Protein AF-A0A842LX20-F1 (afdb_monomer)

Structure (mmCIF, N/CA/C/O backbone):
data_AF-A0A842LX20-F1
#
_entry.id   AF-A0A842LX20-F1
#
loop_
_atom_site.group_PDB
_atom_site.id
_atom_site.type_symbol
_atom_site.label_atom_id
_atom_site.label_alt_id
_atom_site.label_comp_id
_atom_site.label_asym_id
_atom_site.label_entity_id
_atom_site.label_seq_id
_atom_site.pdbx_PDB_ins_code
_atom_site.Cartn_x
_atom_site.Cartn_y
_atom_site.Cartn_z
_atom_site.occupancy
_atom_site.B_iso_or_equiv
_atom_site.auth_seq_id
_atom_site.auth_comp_id
_atom_site.auth_asym_id
_atom_site.auth_atom_id
_atom_site.pdbx_PDB_model_num
ATOM 1 N N . MET A 1 1 ? -0.558 -21.850 -6.732 1.00 38.97 1 MET A N 1
ATOM 2 C CA . MET A 1 1 ? 0.593 -21.270 -7.454 1.00 38.97 1 MET A CA 1
ATOM 3 C C . MET A 1 1 ? 1.157 -20.150 -6.587 1.00 38.97 1 MET A C 1
ATOM 5 O O . MET A 1 1 ? 0.454 -19.175 -6.383 1.00 38.97 1 MET A O 1
ATOM 9 N N . LYS A 1 2 ? 2.328 -20.317 -5.955 1.00 44.47 2 LYS A N 1
ATOM 10 C CA . LYS A 1 2 ? 2.930 -19.243 -5.141 1.00 44.47 2 LYS A CA 1
ATOM 11 C C . LYS A 1 2 ? 3.676 -18.304 -6.092 1.00 44.47 2 LYS A C 1
ATOM 13 O O . LYS A 1 2 ? 4.738 -18.677 -6.586 1.00 44.47 2 LY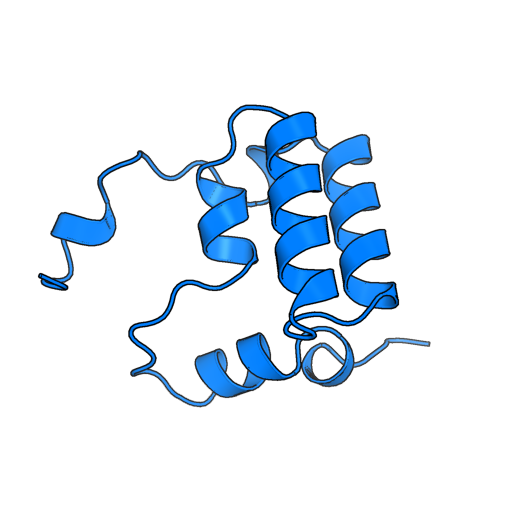S A O 1
ATOM 18 N N . MET A 1 3 ? 3.100 -17.143 -6.405 1.00 54.59 3 MET A N 1
ATOM 19 C CA . MET A 1 3 ? 3.830 -16.086 -7.109 1.00 54.59 3 MET A CA 1
ATOM 20 C C . MET A 1 3 ? 5.058 -15.713 -6.268 1.00 54.59 3 MET A C 1
ATOM 22 O O . MET A 1 3 ? 4.957 -15.554 -5.053 1.00 54.59 3 MET A O 1
ATOM 26 N N . SER A 1 4 ? 6.235 -15.651 -6.892 1.00 71.75 4 SER A N 1
ATOM 27 C CA . SER A 1 4 ? 7.456 -15.252 -6.187 1.00 71.75 4 SER A CA 1
ATOM 28 C C . SER A 1 4 ? 7.375 -13.762 -5.868 1.00 71.75 4 SER A C 1
ATOM 30 O O . SER A 1 4 ? 7.051 -12.972 -6.751 1.00 71.75 4 SER A O 1
ATOM 32 N N . PHE A 1 5 ? 7.707 -13.378 -4.635 1.00 68.31 5 PHE A N 1
ATOM 33 C CA . PHE A 1 5 ? 7.753 -11.983 -4.184 1.00 68.31 5 PHE A CA 1
ATOM 34 C C . PHE A 1 5 ? 8.564 -11.084 -5.137 1.00 68.31 5 PHE A C 1
ATOM 36 O O . PHE A 1 5 ? 8.152 -9.970 -5.436 1.00 68.31 5 PHE A O 1
ATOM 43 N N . LYS A 1 6 ? 9.633 -11.632 -5.735 1.00 72.88 6 LYS A N 1
ATOM 44 C CA . LYS A 1 6 ? 10.449 -10.984 -6.775 1.00 72.88 6 LYS A CA 1
ATOM 45 C C . LYS A 1 6 ? 9.667 -10.576 -8.029 1.00 72.88 6 LYS A C 1
ATOM 47 O O . LYS A 1 6 ? 10.051 -9.630 -8.702 1.00 72.88 6 LYS A O 1
ATOM 52 N N . LYS A 1 7 ? 8.614 -11.315 -8.385 1.00 76.06 7 LYS A N 1
ATOM 53 C CA . LYS A 1 7 ? 7.772 -11.008 -9.552 1.00 76.06 7 LYS A CA 1
ATOM 54 C C . LYS A 1 7 ? 6.725 -9.944 -9.245 1.00 76.06 7 LYS A C 1
ATOM 56 O O . LYS A 1 7 ? 6.393 -9.173 -10.130 1.00 76.06 7 LYS A O 1
ATOM 61 N N . LEU A 1 8 ? 6.211 -9.933 -8.018 1.00 78.38 8 LEU A N 1
ATOM 62 C CA . LEU A 1 8 ? 5.166 -9.001 -7.596 1.00 78.38 8 LEU A CA 1
ATOM 63 C C . LEU A 1 8 ? 5.740 -7.615 -7.302 1.00 78.38 8 LEU A C 1
ATOM 65 O O . LEU A 1 8 ? 5.175 -6.611 -7.729 1.00 78.38 8 LEU A O 1
ATOM 69 N N . PHE A 1 9 ? 6.887 -7.588 -6.623 1.00 78.38 9 PHE A N 1
ATOM 70 C CA . PHE A 1 9 ? 7.562 -6.370 -6.199 1.00 78.38 9 PHE A CA 1
ATOM 71 C C . PHE A 1 9 ? 9.018 -6.375 -6.688 1.00 78.38 9 PHE A C 1
ATOM 73 O O . PHE A 1 9 ? 9.943 -6.589 -5.900 1.00 78.38 9 PHE A O 1
ATOM 80 N N . PRO A 1 10 ? 9.251 -6.210 -8.001 1.00 71.44 10 PRO A N 1
ATOM 81 C CA . PRO A 1 10 ? 10.582 -6.342 -8.587 1.00 71.44 10 PRO A CA 1
ATOM 82 C C . PRO A 1 10 ? 11.568 -5.301 -8.049 1.00 71.44 10 PRO A C 1
ATOM 84 O O . PRO A 1 10 ? 12.729 -5.644 -7.814 1.00 71.44 10 PRO A O 1
ATOM 87 N N . ASN A 1 11 ? 11.114 -4.071 -7.802 1.00 68.56 11 ASN A N 1
ATOM 88 C CA . ASN A 1 11 ? 11.965 -2.998 -7.291 1.00 68.56 11 ASN A CA 1
ATOM 89 C C . ASN A 1 11 ? 12.163 -3.094 -5.777 1.00 68.56 11 ASN A C 1
ATOM 91 O O . ASN A 1 11 ? 13.305 -3.106 -5.335 1.00 68.56 11 ASN A O 1
ATOM 95 N N . LEU A 1 12 ? 11.106 -3.369 -5.008 1.00 70.31 12 LEU A N 1
ATOM 96 C CA . LEU A 1 12 ? 11.230 -3.689 -3.578 1.00 70.31 12 LEU A CA 1
ATOM 97 C C . LEU A 1 12 ? 12.186 -4.866 -3.330 1.00 70.31 12 LEU A C 1
ATOM 99 O O . LEU A 1 12 ? 12.984 -4.849 -2.401 1.00 70.31 12 LEU A O 1
ATOM 103 N N . TYR A 1 13 ? 12.137 -5.906 -4.167 1.00 69.19 13 TYR A N 1
ATOM 104 C CA . TYR A 1 13 ? 13.050 -7.040 -4.056 1.00 69.19 13 TYR A CA 1
ATOM 105 C C . TYR A 1 13 ? 14.499 -6.651 -4.398 1.00 69.19 13 TYR A C 1
ATOM 107 O O . TYR A 1 13 ? 15.424 -7.114 -3.734 1.00 69.19 13 TYR A O 1
ATOM 115 N N . ARG A 1 14 ? 14.709 -5.771 -5.388 1.00 66.38 14 ARG A N 1
ATOM 116 C CA . ARG A 1 14 ? 16.036 -5.201 -5.689 1.00 66.38 14 ARG A CA 1
ATOM 117 C C . ARG A 1 14 ? 16.568 -4.338 -4.548 1.00 66.38 14 ARG A C 1
ATOM 119 O O . ARG A 1 14 ? 17.775 -4.337 -4.337 1.00 66.38 14 ARG A O 1
ATOM 126 N N . GLU A 1 15 ? 15.703 -3.626 -3.836 1.00 64.19 15 GLU A N 1
ATOM 127 C CA . GLU A 1 15 ? 16.064 -2.822 -2.664 1.00 64.19 15 GLU A CA 1
ATOM 128 C C . GLU A 1 15 ? 16.350 -3.689 -1.438 1.00 64.19 15 GLU A C 1
ATOM 130 O O . GLU A 1 15 ? 17.323 -3.446 -0.740 1.00 64.19 15 GLU A O 1
ATOM 135 N N . LEU A 1 16 ? 15.615 -4.781 -1.221 1.00 65.75 16 LEU A N 1
ATOM 136 C CA . LEU A 1 16 ? 15.986 -5.768 -0.199 1.00 65.75 16 LEU A CA 1
ATOM 137 C C . LEU A 1 16 ? 17.341 -6.437 -0.497 1.00 65.75 16 LEU A C 1
ATOM 139 O O . LEU A 1 16 ? 18.097 -6.730 0.426 1.00 65.75 16 LEU A O 1
ATOM 143 N N . GLU A 1 17 ? 17.671 -6.669 -1.774 1.00 64.19 17 GLU A N 1
ATOM 144 C CA . GLU A 1 17 ? 18.997 -7.157 -2.190 1.00 64.19 17 GLU A CA 1
ATOM 145 C C . GLU A 1 17 ? 20.086 -6.066 -2.127 1.00 64.19 17 GLU A C 1
ATOM 147 O O . GLU A 1 17 ? 21.274 -6.384 -2.048 1.00 64.19 17 GLU A O 1
ATOM 152 N N . ARG A 1 18 ? 19.705 -4.782 -2.135 1.00 55.16 18 ARG A N 1
ATOM 153 C CA . ARG A 1 18 ? 20.598 -3.619 -2.049 1.00 55.16 18 ARG A CA 1
ATOM 154 C C . ARG A 1 18 ? 20.315 -2.850 -0.762 1.00 55.16 18 ARG A C 1
ATOM 156 O O . ARG A 1 18 ? 19.581 -1.872 -0.782 1.00 55.16 18 ARG A O 1
ATOM 163 N N . TYR A 1 19 ? 20.980 -3.251 0.321 1.00 50.88 19 TYR A N 1
ATOM 164 C CA . TYR A 1 19 ? 20.928 -2.680 1.683 1.00 50.88 19 TYR A CA 1
ATOM 165 C C . TYR A 1 19 ? 21.123 -1.142 1.824 1.00 50.88 19 TYR A C 1
ATOM 167 O O . TYR A 1 19 ? 21.183 -0.657 2.948 1.00 50.88 19 TYR A O 1
ATOM 175 N N . ASP A 1 20 ? 21.221 -0.387 0.725 1.00 51.28 20 ASP A N 1
ATOM 176 C CA . ASP A 1 20 ? 21.629 1.024 0.636 1.00 51.28 20 ASP A CA 1
ATOM 177 C C . ASP A 1 20 ? 20.685 1.901 -0.225 1.00 51.28 20 ASP A C 1
ATOM 179 O O . ASP A 1 20 ? 21.050 3.016 -0.606 1.00 51.28 20 ASP A O 1
ATOM 183 N N . SER A 1 21 ? 19.480 1.437 -0.590 1.00 53.22 21 SER A N 1
ATOM 184 C CA . SER A 1 21 ? 18.545 2.310 -1.323 1.00 53.22 21 SER A CA 1
ATOM 185 C C . SER A 1 21 ? 17.956 3.376 -0.397 1.00 53.22 21 SER A C 1
ATOM 187 O O . SER A 1 21 ? 17.278 3.073 0.580 1.00 53.22 21 SER A O 1
ATOM 189 N N . ILE A 1 22 ? 18.217 4.640 -0.730 1.00 60.75 22 ILE A N 1
ATOM 190 C CA . ILE A 1 22 ? 17.740 5.841 -0.025 1.00 60.75 22 ILE A CA 1
ATOM 191 C C . ILE A 1 22 ? 16.241 6.095 -0.304 1.00 60.75 22 ILE A C 1
ATOM 193 O O . ILE A 1 22 ? 15.622 6.958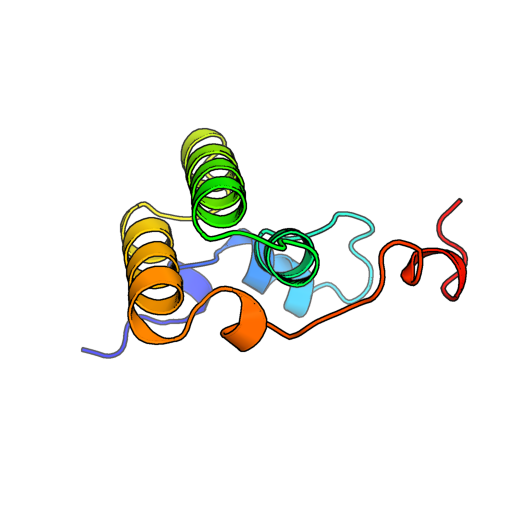 0.320 1.00 60.75 22 ILE A O 1
ATOM 197 N N . TYR A 1 23 ? 15.642 5.363 -1.248 1.00 67.75 23 TYR A N 1
ATOM 198 C CA . TYR A 1 23 ? 14.298 5.638 -1.742 1.00 67.75 23 TYR A CA 1
ATOM 199 C C . TYR A 1 23 ? 13.226 4.839 -0.985 1.00 67.75 23 TYR A C 1
ATOM 201 O O . TYR A 1 23 ? 13.388 3.641 -0.767 1.00 67.75 23 TYR A O 1
ATOM 209 N N . PRO A 1 24 ? 12.127 5.489 -0.562 1.00 76.06 24 PRO A N 1
ATOM 210 C CA . PRO A 1 24 ? 11.031 4.816 0.123 1.00 76.06 24 PRO A CA 1
ATOM 211 C C . PRO A 1 24 ? 10.217 3.939 -0.836 1.00 76.06 24 PRO A C 1
ATOM 213 O O . PRO A 1 24 ? 9.867 4.348 -1.944 1.00 76.06 24 PRO A O 1
ATOM 216 N N . THR A 1 25 ? 9.855 2.746 -0.367 1.00 84.75 25 THR A N 1
ATOM 217 C CA . THR A 1 25 ? 9.036 1.784 -1.113 1.00 84.75 25 THR A CA 1
ATOM 218 C C . THR A 1 25 ? 7.545 2.025 -0.908 1.00 84.75 25 THR A C 1
ATOM 220 O O . THR A 1 25 ? 7.131 2.670 0.058 1.00 84.75 25 THR A O 1
ATOM 223 N N . VAL A 1 26 ? 6.700 1.383 -1.727 1.00 88.81 26 VAL A N 1
ATOM 224 C CA . VAL A 1 26 ? 5.242 1.356 -1.502 1.00 88.81 26 VAL A CA 1
ATOM 225 C C . VAL A 1 26 ? 4.878 0.957 -0.063 1.00 88.81 26 VAL A C 1
ATOM 227 O O . VAL A 1 26 ? 3.962 1.529 0.521 1.00 88.81 26 VAL A O 1
ATOM 230 N N . LEU A 1 27 ? 5.618 0.025 0.552 1.00 86.75 27 LEU A N 1
ATOM 231 C CA . LEU A 1 27 ? 5.351 -0.421 1.920 1.00 86.75 27 LEU A CA 1
ATOM 232 C C . LEU A 1 27 ? 5.714 0.646 2.956 1.00 86.75 27 LEU A C 1
ATOM 234 O O . LEU A 1 27 ? 5.059 0.726 3.994 1.00 86.75 27 LEU A O 1
ATOM 238 N N . ASP A 1 28 ? 6.743 1.453 2.706 1.00 85.06 28 ASP A N 1
ATOM 239 C CA . ASP A 1 28 ? 7.118 2.560 3.591 1.00 85.06 28 ASP A CA 1
ATOM 240 C C . ASP A 1 28 ? 6.057 3.660 3.580 1.00 85.06 28 ASP A C 1
ATOM 242 O O . ASP A 1 28 ? 5.715 4.200 4.632 1.00 85.06 28 ASP A O 1
ATOM 246 N N . HIS A 1 29 ? 5.474 3.932 2.411 1.00 88.19 29 HIS A N 1
ATOM 247 C CA . HIS A 1 29 ? 4.344 4.848 2.292 1.00 88.19 29 HIS A CA 1
ATOM 248 C C . HIS A 1 29 ? 3.080 4.290 2.960 1.00 88.19 29 HIS A C 1
ATOM 250 O O . HIS A 1 29 ? 2.415 5.005 3.704 1.00 88.19 29 HIS A O 1
ATOM 256 N N . LEU A 1 30 ? 2.781 2.998 2.790 1.00 89.25 30 LEU A N 1
ATOM 257 C CA . LEU A 1 30 ? 1.618 2.368 3.427 1.00 89.25 30 LEU A CA 1
ATOM 258 C C . LEU A 1 30 ? 1.693 2.346 4.963 1.00 89.25 30 LEU A C 1
ATOM 260 O O . LEU A 1 30 ? 0.660 2.347 5.625 1.00 89.25 30 LEU A O 1
ATOM 264 N N . GLN A 1 31 ? 2.898 2.367 5.537 1.00 85.62 31 GLN A N 1
ATOM 265 C CA . GLN A 1 31 ? 3.123 2.386 6.989 1.00 85.62 31 GLN A CA 1
ATOM 266 C C . GLN A 1 31 ? 2.776 3.709 7.679 1.00 85.62 31 GLN A C 1
ATOM 268 O O . GLN A 1 31 ? 2.687 3.749 8.912 1.00 85.62 31 GLN A O 1
ATOM 273 N N . VAL A 1 32 ? 2.632 4.787 6.907 1.00 84.38 32 VAL A N 1
ATOM 274 C CA . VAL A 1 32 ? 2.256 6.112 7.418 1.00 84.38 32 VAL A CA 1
ATOM 275 C C . VAL A 1 32 ? 0.816 6.491 7.079 1.00 84.38 32 VAL A C 1
ATOM 277 O O . VAL A 1 32 ? 0.337 7.493 7.602 1.00 84.38 32 VAL A O 1
ATOM 280 N N . CYS A 1 33 ? 0.122 5.701 6.254 1.00 89.12 33 CYS A N 1
ATOM 281 C CA . CYS A 1 33 ? -1.263 5.972 5.891 1.00 89.12 33 CYS 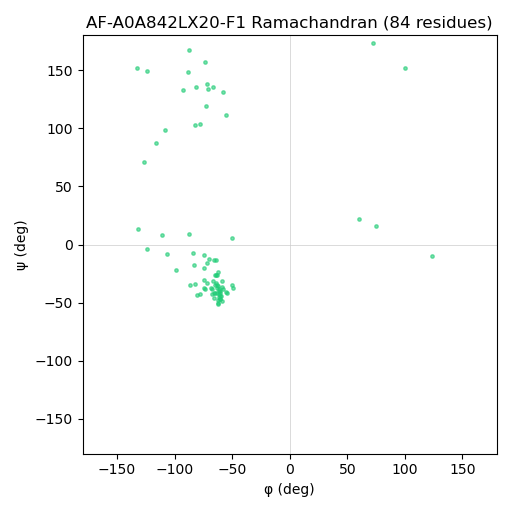A CA 1
ATOM 282 C C . CYS A 1 33 ? -2.201 5.831 7.096 1.00 89.12 33 CYS A C 1
ATOM 284 O O . CYS A 1 33 ? -2.158 4.843 7.837 1.00 89.12 33 CYS A O 1
ATOM 286 N N . GLU A 1 34 ? -3.111 6.789 7.249 1.00 86.88 34 GLU A N 1
ATOM 287 C CA . GLU A 1 34 ? -4.120 6.784 8.315 1.00 86.88 34 GLU A CA 1
ATOM 288 C C . GLU A 1 34 ? -5.476 6.263 7.825 1.00 86.88 34 GLU A C 1
ATOM 290 O O . GLU A 1 34 ? -6.290 5.791 8.623 1.00 86.88 34 GLU A O 1
ATOM 295 N N . THR A 1 35 ? -5.722 6.308 6.510 1.00 91.75 35 THR 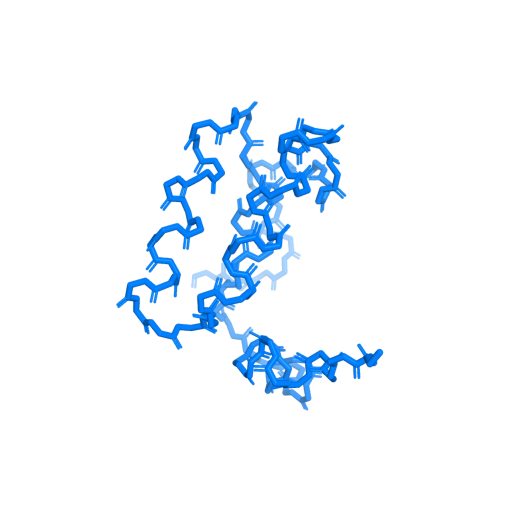A N 1
ATOM 296 C CA . THR A 1 35 ? -7.011 5.939 5.909 1.00 91.75 35 THR A CA 1
ATOM 297 C C . THR A 1 35 ? -6.853 5.006 4.713 1.00 91.75 35 THR A C 1
ATOM 299 O O . THR A 1 35 ? -5.862 5.056 3.989 1.00 91.75 35 THR A O 1
ATOM 302 N N . GLU A 1 36 ? -7.867 4.173 4.459 1.00 92.44 36 GLU A N 1
ATOM 303 C CA . GLU A 1 36 ? -7.883 3.273 3.294 1.00 92.44 36 GLU A CA 1
ATOM 304 C C . GLU A 1 36 ? -7.774 4.035 1.972 1.00 92.44 36 GLU A C 1
ATOM 306 O O . GLU A 1 36 ? -7.102 3.584 1.050 1.00 92.44 36 GLU A O 1
ATOM 311 N N . LYS A 1 37 ? -8.400 5.215 1.897 1.00 94.12 37 LYS A N 1
ATOM 312 C CA . LYS A 1 37 ? -8.344 6.075 0.716 1.00 94.12 37 LYS A CA 1
ATOM 313 C C . LYS A 1 37 ? -6.908 6.503 0.406 1.00 94.12 37 LYS A C 1
ATOM 315 O O . LYS A 1 37 ? -6.478 6.385 -0.733 1.00 94.12 37 LYS A O 1
ATOM 320 N N . GLU A 1 38 ? -6.175 6.953 1.420 1.00 93.12 38 GLU A N 1
ATOM 321 C CA . GLU A 1 38 ? -4.767 7.336 1.283 1.00 93.12 38 GLU A CA 1
ATOM 322 C C . GLU A 1 38 ? -3.908 6.146 0.838 1.00 93.12 38 GLU A C 1
ATOM 324 O O . GLU A 1 38 ? -3.098 6.267 -0.077 1.00 93.12 38 GLU A O 1
ATOM 329 N N . ALA A 1 39 ? -4.142 4.967 1.423 1.00 94.06 39 ALA A N 1
ATOM 330 C CA . ALA A 1 39 ? -3.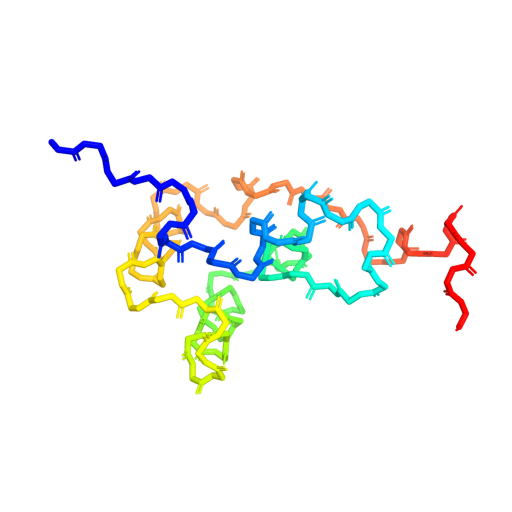448 3.751 1.017 1.00 94.06 39 ALA A CA 1
ATOM 331 C C . ALA A 1 39 ? -3.732 3.375 -0.447 1.00 94.06 39 ALA A C 1
ATOM 333 O O . ALA A 1 39 ? -2.811 2.984 -1.160 1.00 94.06 39 ALA A O 1
ATOM 334 N N . PHE A 1 40 ? -4.972 3.521 -0.923 1.00 96.06 40 PHE A N 1
ATOM 335 C CA . PHE A 1 40 ? -5.297 3.283 -2.332 1.00 96.06 40 PHE A CA 1
ATOM 336 C C . PHE A 1 40 ? -4.624 4.290 -3.262 1.00 96.06 40 PHE A C 1
ATOM 338 O O . PHE A 1 40 ? -4.066 3.869 -4.268 1.00 96.06 40 PHE A O 1
ATOM 345 N N . GLU A 1 41 ? -4.589 5.577 -2.907 1.00 96.19 41 GLU A N 1
ATOM 346 C CA . GLU A 1 41 ? -3.888 6.601 -3.697 1.00 96.19 41 GLU A CA 1
ATOM 347 C C . GLU A 1 41 ? -2.384 6.301 -3.815 1.00 96.19 41 GLU A C 1
ATOM 349 O O . GLU A 1 41 ? -1.804 6.438 -4.894 1.00 96.19 41 GLU A O 1
ATOM 354 N N . VAL A 1 42 ? -1.758 5.831 -2.729 1.00 94.56 42 VAL A N 1
ATOM 355 C CA . VAL A 1 42 ? -0.364 5.365 -2.739 1.00 94.56 42 VAL A CA 1
ATOM 356 C C . VAL A 1 42 ? -0.204 4.162 -3.667 1.00 94.56 42 VAL A C 1
ATOM 358 O O . VAL A 1 42 ? 0.670 4.168 -4.530 1.00 94.56 42 VAL A O 1
ATOM 361 N N . ILE A 1 43 ? -1.045 3.137 -3.525 1.00 95.00 43 ILE A N 1
ATOM 362 C CA . ILE A 1 43 ? -0.953 1.925 -4.349 1.00 95.00 43 ILE A CA 1
ATOM 363 C C . ILE A 1 43 ? -1.130 2.265 -5.836 1.00 95.00 43 ILE A C 1
ATOM 365 O O . ILE A 1 43 ? -0.308 1.846 -6.647 1.00 95.00 43 ILE A O 1
ATOM 369 N N . ASP A 1 44 ? -2.136 3.070 -6.181 1.00 95.88 44 ASP A N 1
ATOM 370 C CA . ASP A 1 44 ? -2.406 3.510 -7.555 1.00 95.88 44 ASP A CA 1
ATOM 371 C C . ASP A 1 44 ? -1.232 4.314 -8.131 1.00 95.88 44 ASP A C 1
ATOM 373 O O . ASP A 1 44 ? -0.884 4.175 -9.305 1.00 95.88 44 ASP A O 1
ATOM 377 N N . TYR A 1 45 ? -0.582 5.146 -7.310 1.00 94.88 45 TYR A N 1
ATOM 378 C CA . TYR A 1 45 ? 0.611 5.877 -7.725 1.00 94.88 45 TYR A CA 1
ATOM 379 C C . TYR A 1 45 ? 1.756 4.925 -8.081 1.00 94.88 45 TYR A C 1
ATOM 381 O O . TYR A 1 45 ? 2.313 5.060 -9.170 1.00 94.88 45 TYR A O 1
ATOM 389 N N . PHE A 1 46 ? 2.079 3.972 -7.198 1.00 92.81 46 PHE A N 1
ATOM 390 C CA . PHE A 1 46 ? 3.168 3.007 -7.399 1.00 92.81 46 PHE A CA 1
ATOM 391 C C . PHE A 1 46 ? 2.887 2.032 -8.554 1.00 92.81 46 PHE A C 1
ATOM 393 O O . PHE A 1 46 ? 3.816 1.631 -9.253 1.00 92.81 46 PHE A O 1
ATOM 400 N N . GLU A 1 47 ? 1.621 1.690 -8.795 1.00 93.75 47 GLU A N 1
ATOM 401 C CA . GLU A 1 47 ? 1.189 0.929 -9.972 1.00 93.75 47 GLU A CA 1
ATOM 402 C C . GLU A 1 47 ? 1.408 1.740 -11.259 1.00 93.75 47 GLU A C 1
ATOM 404 O O . GLU A 1 47 ? 1.992 1.249 -12.222 1.00 93.75 47 GLU A O 1
ATOM 409 N N . ARG A 1 48 ? 1.012 3.021 -11.261 1.00 94.62 48 ARG A N 1
ATOM 410 C CA . ARG A 1 48 ? 1.136 3.915 -12.424 1.00 94.62 48 ARG A CA 1
ATOM 411 C C . ARG A 1 48 ? 2.583 4.179 -12.838 1.00 94.62 48 ARG A C 1
ATOM 413 O O . ARG A 1 48 ? 2.834 4.388 -14.021 1.00 94.62 48 ARG A O 1
ATOM 420 N N . ILE A 1 49 ? 3.514 4.226 -11.885 1.00 91.44 49 ILE A N 1
ATOM 421 C CA . ILE A 1 49 ? 4.952 4.370 -12.172 1.00 91.44 49 ILE A CA 1
ATOM 422 C C . ILE A 1 49 ? 5.652 3.020 -12.404 1.00 91.44 49 ILE A C 1
ATOM 424 O O . ILE A 1 49 ? 6.874 2.987 -12.493 1.00 91.44 49 ILE A O 1
ATOM 428 N N . GLU A 1 50 ? 4.885 1.927 -12.507 1.00 88.75 50 GLU A N 1
ATOM 429 C CA . GLU A 1 50 ? 5.357 0.561 -12.777 1.00 88.75 50 GLU A CA 1
ATOM 430 C C . GLU A 1 50 ? 6.348 0.006 -11.730 1.00 88.75 50 GLU A C 1
ATOM 432 O O . GLU A 1 50 ? 7.082 -0.950 -11.987 1.00 88.75 50 GLU A O 1
ATOM 437 N N . GLU A 1 51 ? 6.344 0.564 -10.516 1.00 87.00 51 GLU A N 1
ATOM 438 C CA . GLU A 1 51 ? 7.149 0.080 -9.384 1.00 87.00 51 GLU A CA 1
ATOM 439 C C . GLU A 1 51 ? 6.573 -1.208 -8.778 1.00 87.00 51 GLU A C 1
ATOM 441 O O . GLU A 1 51 ? 7.302 -2.069 -8.269 1.00 87.00 51 GLU A O 1
ATOM 446 N N . ILE A 1 52 ? 5.250 -1.354 -8.856 1.00 90.62 52 ILE A N 1
ATOM 447 C CA . ILE A 1 52 ? 4.531 -2.581 -8.523 1.00 90.62 52 ILE A CA 1
ATOM 448 C C . ILE A 1 52 ? 3.692 -3.038 -9.708 1.00 90.62 52 ILE A C 1
ATOM 450 O O . ILE A 1 52 ? 3.199 -2.241 -10.501 1.00 90.62 52 ILE A O 1
ATOM 454 N N . THR A 1 53 ? 3.520 -4.351 -9.813 1.00 91.56 53 THR A N 1
ATOM 455 C CA . THR A 1 53 ? 2.650 -4.948 -10.834 1.00 91.56 53 THR A CA 1
ATOM 456 C C . THR A 1 53 ? 1.167 -4.744 -10.496 1.00 91.56 53 THR A C 1
ATOM 458 O O . THR A 1 53 ? 0.842 -4.626 -9.312 1.00 91.56 53 THR A O 1
ATOM 461 N N . PRO A 1 54 ? 0.250 -4.789 -11.482 1.00 92.44 54 PRO A N 1
ATOM 462 C CA . PRO A 1 54 ? -1.193 -4.747 -11.221 1.00 92.44 54 PRO A CA 1
ATOM 463 C C . PRO A 1 54 ? -1.652 -5.833 -10.236 1.00 92.44 54 PRO A C 1
ATOM 465 O O . PRO A 1 54 ? -2.366 -5.546 -9.281 1.00 92.44 54 PRO A O 1
ATOM 468 N N . ASP A 1 55 ? -1.129 -7.059 -10.373 1.00 92.25 55 ASP A N 1
ATOM 469 C CA . ASP A 1 55 ? -1.398 -8.161 -9.435 1.00 92.25 55 ASP A CA 1
ATOM 470 C C . ASP A 1 55 ? -0.989 -7.810 -7.992 1.00 92.25 55 ASP A C 1
ATOM 472 O O . ASP A 1 55 ? -1.653 -8.185 -7.023 1.00 92.25 55 ASP A O 1
ATOM 476 N N . ALA A 1 56 ? 0.130 -7.098 -7.831 1.00 90.25 56 ALA A N 1
ATOM 477 C CA . ALA A 1 56 ? 0.601 -6.645 -6.530 1.00 90.25 56 ALA A CA 1
ATOM 478 C C . ALA A 1 56 ? -0.242 -5.484 -5.987 1.00 90.25 56 ALA A C 1
ATOM 480 O O . ALA A 1 56 ? -0.525 -5.453 -4.789 1.00 90.25 56 ALA A O 1
ATOM 481 N N . ALA A 1 57 ? -0.667 -4.560 -6.849 1.00 93.94 57 ALA A N 1
ATOM 482 C CA . ALA A 1 57 ? -1.554 -3.463 -6.487 1.00 93.94 57 ALA A CA 1
ATOM 483 C C . ALA A 1 57 ? -2.911 -3.983 -5.989 1.00 93.94 57 ALA A C 1
ATOM 485 O O . ALA A 1 57 ? -3.358 -3.601 -4.905 1.00 93.94 57 ALA A O 1
ATOM 486 N N . ASP A 1 58 ? -3.518 -4.921 -6.716 1.00 95.31 58 ASP A N 1
ATOM 487 C CA . ASP A 1 58 ? -4.772 -5.568 -6.326 1.00 95.31 58 ASP A CA 1
ATOM 488 C C . ASP A 1 58 ? -4.630 -6.318 -4.999 1.00 95.31 58 ASP A C 1
ATOM 490 O O . ASP A 1 58 ? -5.451 -6.148 -4.094 1.00 95.31 58 ASP A O 1
ATOM 494 N N . PHE A 1 59 ? -3.537 -7.066 -4.825 1.00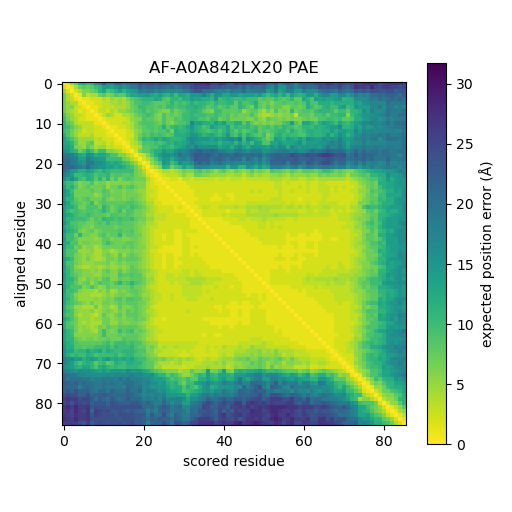 93.62 59 PHE A N 1
ATOM 495 C CA . PHE A 1 59 ? -3.247 -7.750 -3.567 1.00 93.62 59 PHE A CA 1
ATOM 496 C C . PHE A 1 59 ? -3.121 -6.778 -2.381 1.00 93.62 59 PHE A C 1
ATOM 498 O O . PHE A 1 59 ? -3.688 -7.018 -1.312 1.00 93.62 59 PHE A O 1
ATOM 505 N N . LEU A 1 60 ? -2.411 -5.657 -2.552 1.00 93.50 60 LEU A N 1
ATOM 506 C CA . LEU A 1 60 ? -2.285 -4.634 -1.509 1.00 93.50 60 LEU A CA 1
ATOM 507 C C . LEU A 1 60 ? -3.637 -3.978 -1.195 1.00 93.50 60 LEU A C 1
ATO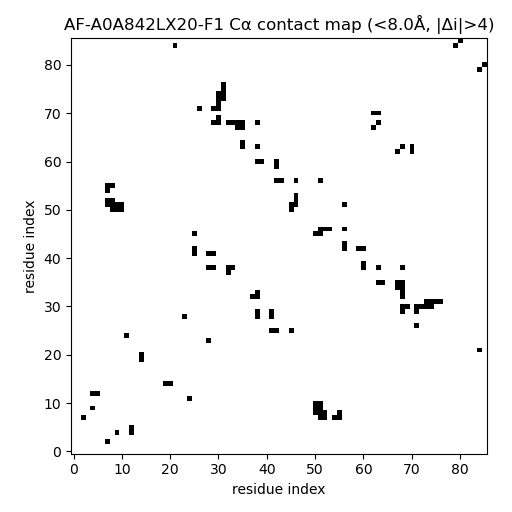M 509 O O . LEU A 1 60 ? -3.967 -3.796 -0.020 1.00 93.50 60 LEU A O 1
ATOM 513 N N . LYS A 1 61 ? -4.451 -3.683 -2.215 1.00 94.81 61 LYS A N 1
ATOM 514 C CA . LYS A 1 61 ? -5.808 -3.138 -2.045 1.00 94.81 61 LYS A CA 1
ATOM 515 C C . LYS A 1 61 ? -6.697 -4.104 -1.259 1.00 94.81 61 LYS A C 1
ATOM 517 O O . LYS A 1 61 ? -7.432 -3.672 -0.371 1.00 94.81 61 LYS A O 1
ATOM 522 N N . GLU A 1 62 ? -6.626 -5.405 -1.536 1.00 95.06 62 GLU A N 1
ATOM 523 C CA . GLU A 1 62 ? -7.353 -6.427 -0.773 1.00 95.06 62 GLU A CA 1
ATOM 524 C C . GLU A 1 62 ? -6.912 -6.491 0.693 1.00 95.06 62 GLU A C 1
ATOM 526 O O . GLU A 1 62 ? -7.762 -6.582 1.583 1.00 95.06 62 GLU A O 1
ATOM 531 N N . LEU A 1 63 ? -5.606 -6.400 0.968 1.00 92.12 63 LEU A N 1
ATOM 532 C CA . LEU A 1 63 ? -5.087 -6.365 2.338 1.00 92.12 63 LEU A CA 1
ATOM 533 C C . LEU A 1 63 ? -5.612 -5.154 3.115 1.00 92.12 63 LEU A C 1
ATOM 535 O O . LEU A 1 63 ? -6.078 -5.323 4.245 1.00 92.12 63 LEU A O 1
ATOM 539 N N . VAL A 1 64 ? -5.599 -3.967 2.500 1.00 93.12 64 VAL A N 1
ATOM 540 C CA . VAL A 1 64 ? -6.164 -2.741 3.087 1.00 93.12 64 VAL A CA 1
ATOM 541 C C . VAL A 1 64 ? -7.653 -2.929 3.386 1.00 93.12 64 VAL A C 1
ATOM 543 O O . VAL A 1 64 ? -8.072 -2.676 4.509 1.00 93.12 64 VAL A O 1
ATOM 546 N N . LYS A 1 65 ? -8.448 -3.443 2.438 1.00 92.25 65 LYS A N 1
ATOM 547 C CA . LYS A 1 65 ? -9.895 -3.666 2.641 1.00 92.25 65 LYS A CA 1
ATOM 548 C C . LYS A 1 65 ? -10.196 -4.672 3.750 1.00 92.25 65 LYS A C 1
ATOM 550 O O . LYS A 1 65 ? -11.211 -4.564 4.431 1.00 92.25 65 LYS A O 1
ATOM 555 N N . ARG A 1 66 ? -9.360 -5.703 3.890 1.00 91.56 66 ARG A N 1
ATOM 556 C CA . ARG A 1 66 ? -9.621 -6.826 4.800 1.00 91.56 66 ARG A CA 1
ATOM 557 C C . ARG A 1 66 ? -9.132 -6.576 6.222 1.00 91.56 66 ARG A C 1
ATOM 559 O O . ARG A 1 66 ? -9.753 -7.064 7.163 1.00 91.56 66 ARG A O 1
ATOM 566 N N . TYR A 1 67 ? -8.016 -5.870 6.373 1.00 88.62 67 TYR A N 1
ATOM 567 C CA . TYR A 1 67 ? -7.322 -5.711 7.653 1.00 88.62 67 TYR A CA 1
ATOM 568 C C . TYR A 1 67 ? -7.124 -4.244 8.061 1.00 88.62 67 TYR A C 1
ATOM 570 O O . TYR A 1 67 ? -6.634 -3.977 9.160 1.00 88.62 67 TYR A O 1
ATOM 578 N N . GLY A 1 68 ? -7.518 -3.299 7.207 1.00 87.75 68 GLY A N 1
ATOM 579 C CA . GLY A 1 68 ? -7.245 -1.877 7.369 1.00 87.75 68 GLY A CA 1
ATOM 580 C C . GLY A 1 68 ? -5.778 -1.526 7.107 1.00 87.75 68 GLY A C 1
ATOM 581 O O . GLY A 1 68 ? -4.908 -2.387 6.973 1.00 87.75 68 GLY A O 1
ATOM 582 N N . VAL A 1 69 ? -5.478 -0.227 7.094 1.00 86.12 69 VAL A N 1
ATOM 583 C CA . VAL A 1 69 ? -4.114 0.296 6.870 1.00 86.12 69 VAL A CA 1
ATOM 584 C C . VAL A 1 69 ? -3.100 -0.133 7.936 1.00 86.12 69 VAL A C 1
ATOM 586 O O . VAL A 1 69 ? -1.909 -0.238 7.663 1.00 86.12 69 VAL A O 1
ATOM 589 N N . GLY A 1 70 ? -3.563 -0.474 9.143 1.00 79.81 70 GLY A N 1
ATOM 590 C CA . GLY A 1 70 ? -2.697 -0.896 10.246 1.00 79.81 70 GLY A CA 1
ATOM 591 C C . GLY A 1 70 ? -1.955 -2.217 10.016 1.00 79.81 70 GLY A C 1
ATOM 592 O O . GLY A 1 70 ? -1.018 -2.506 10.760 1.00 79.81 70 GLY A O 1
ATOM 593 N N . VAL A 1 71 ? -2.337 -3.005 9.001 1.00 81.19 71 VAL A N 1
ATOM 594 C CA . VAL A 1 71 ? -1.692 -4.287 8.663 1.00 81.19 71 VAL A CA 1
ATOM 595 C C . VAL A 1 71 ? -0.241 -4.122 8.206 1.00 81.19 71 VAL A C 1
ATOM 597 O O . VAL A 1 71 ? 0.569 -5.026 8.399 1.00 81.19 71 VAL A O 1
ATOM 600 N N . PHE A 1 72 ? 0.107 -2.959 7.654 1.00 80.56 72 PHE A N 1
ATOM 601 C CA . PHE A 1 72 ? 1.461 -2.669 7.181 1.00 80.56 72 PHE A CA 1
ATOM 602 C C . PHE A 1 72 ? 2.392 -2.189 8.304 1.00 80.56 72 PHE A C 1
ATOM 604 O O . PHE A 1 72 ? 3.599 -2.110 8.099 1.00 80.56 72 PHE A O 1
ATOM 611 N N . GLY A 1 73 ? 1.854 -1.943 9.503 1.00 68.94 73 GLY A N 1
ATOM 612 C CA . GLY A 1 73 ? 2.548 -1.317 10.627 1.00 68.94 73 GLY A CA 1
ATOM 613 C C . GLY A 1 73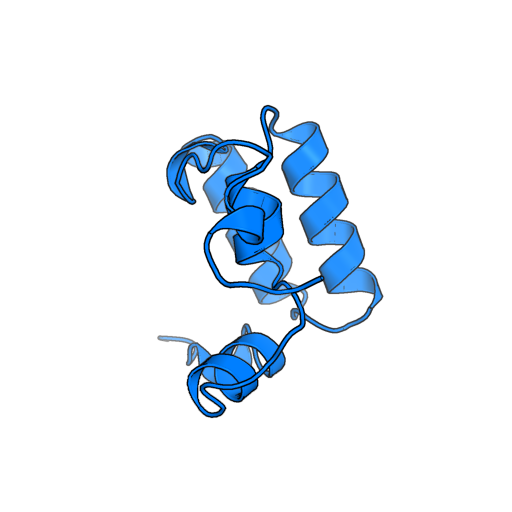 ? 2.195 0.165 10.745 1.00 68.94 73 GLY A C 1
ATOM 614 O O . GLY A 1 73 ? 1.853 0.810 9.763 1.00 68.94 73 GLY A O 1
ATOM 615 N N . ARG A 1 74 ? 2.255 0.712 11.966 1.00 63.25 74 ARG A N 1
ATOM 616 C CA . ARG A 1 74 ? 2.086 2.151 12.217 1.00 63.25 74 ARG A CA 1
ATOM 617 C C . ARG A 1 74 ? 3.438 2.742 12.588 1.00 63.25 74 ARG A C 1
ATOM 619 O O . ARG A 1 74 ? 3.853 2.611 13.742 1.00 63.25 74 ARG A O 1
ATOM 626 N N . ARG A 1 75 ? 4.130 3.366 11.634 1.00 60.62 75 ARG A N 1
ATOM 627 C CA . ARG A 1 75 ? 5.284 4.224 11.956 1.00 60.62 75 ARG A CA 1
ATOM 628 C C . ARG A 1 75 ? 4.800 5.645 12.212 1.00 60.62 75 ARG A C 1
ATOM 630 O O . ARG A 1 75 ? 3.793 6.069 11.648 1.00 60.62 75 ARG A O 1
ATOM 637 N N . LYS A 1 76 ? 5.483 6.388 13.086 1.00 57.56 76 LYS A N 1
ATOM 638 C CA . LYS A 1 76 ? 5.137 7.797 13.301 1.00 57.56 76 LYS A CA 1
ATOM 639 C C . LYS A 1 76 ? 5.781 8.627 12.196 1.00 57.56 76 LYS A C 1
ATOM 641 O O . LYS A 1 76 ? 6.950 8.446 11.857 1.00 57.56 76 LYS A O 1
ATOM 646 N N . ARG A 1 77 ? 5.015 9.567 11.641 1.00 49.47 77 ARG A N 1
ATOM 647 C CA . ARG A 1 77 ? 5.520 10.572 10.699 1.00 49.47 77 ARG A CA 1
ATOM 648 C C . ARG A 1 77 ? 6.684 11.326 11.367 1.00 49.47 77 ARG A C 1
ATOM 650 O O . ARG A 1 77 ? 6.456 12.022 12.350 1.00 49.47 77 ARG A O 1
ATOM 657 N N . GLY A 1 78 ? 7.912 11.131 10.875 1.00 51.69 78 GLY A N 1
ATOM 658 C CA . GLY A 1 78 ? 9.146 11.690 11.460 1.00 51.69 78 GLY A CA 1
ATOM 659 C C . GLY A 1 78 ? 10.235 10.669 11.823 1.00 51.69 78 GLY A C 1
ATOM 660 O O . GLY A 1 78 ? 11.370 11.064 12.065 1.00 51.69 78 GLY A O 1
ATOM 661 N N . ASP A 1 79 ? 9.957 9.359 11.786 1.00 53.75 79 ASP A N 1
ATOM 662 C CA . ASP A 1 79 ? 10.963 8.327 12.120 1.00 53.75 79 ASP A CA 1
ATOM 663 C C . ASP A 1 79 ? 12.181 8.286 11.159 1.00 53.75 79 ASP A C 1
ATOM 665 O O . ASP A 1 79 ? 13.211 7.692 11.488 1.00 53.75 79 ASP A O 1
ATOM 669 N N . TRP A 1 80 ? 12.108 8.956 10.000 1.00 50.69 80 TRP A N 1
ATOM 670 C CA . TRP A 1 80 ? 13.225 9.119 9.057 1.00 50.69 80 TRP A CA 1
ATOM 671 C C . TRP A 1 80 ? 14.407 9.910 9.648 1.00 50.69 80 TRP A C 1
ATOM 673 O O . TRP A 1 80 ? 15.556 9.667 9.278 1.00 50.69 80 TRP A O 1
ATOM 683 N N . GLU A 1 81 ? 14.165 10.786 10.631 1.00 51.50 81 GLU A N 1
ATOM 684 C CA . GLU A 1 81 ? 15.210 11.612 11.260 1.00 51.50 81 GLU A CA 1
ATOM 685 C C . GLU A 1 81 ? 16.188 10.801 12.131 1.00 51.50 81 GLU A C 1
ATOM 687 O O . GLU A 1 81 ? 17.257 11.292 12.494 1.00 51.50 81 GLU A O 1
ATOM 692 N N . LYS A 1 82 ? 15.874 9.536 12.445 1.00 43.91 82 LYS A N 1
ATOM 693 C CA . LYS A 1 82 ? 16.723 8.690 13.299 1.00 43.91 82 LYS A CA 1
ATOM 694 C C . LYS A 1 82 ? 17.876 8.007 12.550 1.00 43.91 82 LYS A C 1
ATOM 696 O O . LYS A 1 82 ? 18.831 7.574 13.192 1.00 43.91 82 LYS A O 1
ATOM 701 N N . TYR A 1 83 ? 17.806 7.926 11.219 1.00 48.78 83 TYR A N 1
ATOM 702 C CA . TYR A 1 83 ? 18.800 7.239 10.379 1.00 48.78 83 TYR A CA 1
ATOM 703 C C . TYR A 1 83 ? 19.649 8.181 9.510 1.00 48.78 83 TYR A C 1
ATOM 705 O O . TYR A 1 83 ? 20.440 7.715 8.698 1.00 48.78 83 TYR A O 1
ATOM 713 N N . GLY A 1 84 ? 19.548 9.501 9.708 1.00 44.62 84 GLY A N 1
ATOM 714 C CA . GLY A 1 84 ? 20.491 10.463 9.124 1.00 44.62 84 GLY A CA 1
ATOM 715 C C . GLY A 1 84 ? 20.330 10.736 7.626 1.00 44.62 84 GLY A C 1
ATOM 716 O O . GLY A 1 84 ? 21.237 11.310 7.028 1.00 44.62 84 GLY A O 1
ATOM 717 N N . LEU A 1 85 ? 19.197 10.376 7.018 1.00 49.12 85 LEU A N 1
ATOM 718 C CA . LEU A 1 85 ? 18.858 10.840 5.673 1.00 49.12 85 LEU A CA 1
ATOM 719 C C . LEU A 1 85 ? 18.340 12.279 5.775 1.00 49.12 85 LEU A C 1
ATOM 721 O O . LEU A 1 85 ? 17.233 12.520 6.257 1.00 49.12 85 LEU A O 1
ATOM 725 N N . ARG A 1 86 ? 19.209 13.219 5.399 1.00 43.84 86 ARG A N 1
ATOM 726 C CA . ARG A 1 86 ? 18.931 14.652 5.281 1.00 43.84 86 ARG A CA 1
ATOM 727 C C . ARG A 1 86 ? 18.610 15.017 3.841 1.00 43.84 86 ARG A C 1
ATOM 729 O O . ARG A 1 86 ? 19.259 14.429 2.948 1.00 43.84 86 ARG A O 1
#

Mean predicted aligned error: 9.1 Å

pLDDT: mean 77.07, std 17.2, range [38.97, 96.19]

Solvent-accessible surface area (backbone atoms only — not comparable to full-atom values): 5106 Å² total; per-residue (Å²): 133,85,78,55,65,57,73,36,28,49,51,60,43,51,38,69,75,34,92,77,66,90,68,82,46,74,63,59,55,34,15,61,38,87,42,61,67,55,38,48,53,51,39,54,50,37,36,74,72,63,50,29,38,68,73,38,36,53,51,52,50,50,46,32,75,75,61,37,37,65,71,65,38,81,56,66,93,69,66,60,69,79,76,73,74,125

Sequence (86 aa):
MKMSFKKLFPNLYRELERYDSIYPTVLDHLQVCETEKEAFEVIDYFERIEEITPDAADFLKELVKRYGVGVFGRRKRGDWEKYGLR

Secondary structure (DSSP, 8-state):
----HHHHSHHHHHHHHSTT--SPPHHHHHTT--SHHHHHHHHHHHHHTTSS-HHHHHHHHHHHHHH-GGGG----TTGGGGTT--

Nearest PDB structures (foldseek):
  8ea4-assembly1_X  TM=3.743E-01  e=5.904E+00  Scytonema hofmannii
  7svw-assembly1_B  TM=3.454E-01  e=5.557E+00  [Scytonema hofmanni] UTEX 2349
  8rkv-assembly1_R  TM=3.918E-01  e=8.491E+00  Scytonema hofmannii
  5jg7-assembly1_B  TM=2.436E-01  e=8.491E+00  Salmonella enterica subsp. enterica serovar Typhimurium str. LT2

Radius of gyration: 13.2 Å; Cα contacts (8 Å, |Δi|>4): 73; chains: 1; bounding box: 32×36×26 Å

Foldseek 3Di:
DDDDPCQFQVVVVVCVVVVDDPDDD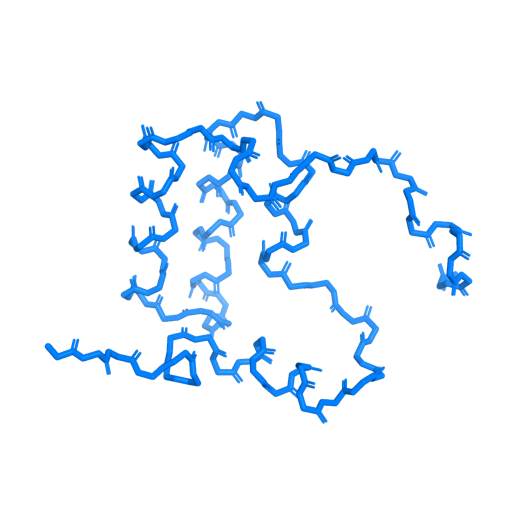LLNQLQADPFLVSNLVSLVVCCVVVRGPPVNSVVSNVCCVPPNSCVSPHDDDPPVVVPPPD